Protein AF-A0A316ZGJ8-F1 (afdb_monomer)

Structure (mmCIF, N/CA/C/O backbone):
data_AF-A0A316ZGJ8-F1
#
_entry.id   AF-A0A316ZGJ8-F1
#
loop_
_atom_site.group_PDB
_atom_site.id
_atom_site.type_symbol
_atom_site.label_atom_id
_atom_site.label_alt_id
_atom_site.label_comp_id
_atom_site.label_asym_id
_atom_site.label_entity_id
_atom_site.label_seq_id
_atom_site.pdbx_PDB_ins_code
_atom_site.Cartn_x
_atom_site.Cartn_y
_atom_site.Cartn_z
_atom_site.occupancy
_atom_site.B_iso_or_equiv
_atom_site.auth_seq_id
_atom_site.auth_comp_id
_atom_site.auth_asym_id
_atom_site.auth_atom_id
_atom_site.pdbx_PDB_model_num
ATOM 1 N N . MET A 1 1 ? -29.945 1.762 44.913 1.00 47.22 1 MET A N 1
ATOM 2 C CA . MET A 1 1 ? -30.043 2.364 43.568 1.00 47.22 1 MET A CA 1
ATOM 3 C C . MET A 1 1 ? -29.057 1.614 42.695 1.00 47.22 1 MET A C 1
ATOM 5 O O . MET A 1 1 ? -27.879 1.939 42.707 1.00 47.22 1 MET A O 1
ATOM 9 N N . ASP A 1 2 ? -29.525 0.554 42.039 1.00 50.91 2 ASP A N 1
ATOM 10 C CA . ASP A 1 2 ? -28.690 -0.293 41.189 1.00 50.91 2 ASP A CA 1
ATOM 11 C C . ASP A 1 2 ? -28.525 0.378 39.828 1.00 50.91 2 ASP A C 1
ATOM 13 O O . ASP A 1 2 ? -29.380 0.279 38.951 1.00 50.91 2 ASP A O 1
ATOM 17 N N . SER A 1 3 ? -27.422 1.097 39.643 1.00 63.81 3 SER A N 1
ATOM 18 C CA . SER A 1 3 ? -26.972 1.510 38.316 1.00 63.81 3 SER A CA 1
ATOM 19 C C . SER A 1 3 ? -26.315 0.310 37.642 1.00 63.81 3 SER A C 1
ATOM 21 O O . SER A 1 3 ? -25.092 0.247 37.526 1.00 63.81 3 SER A O 1
ATOM 23 N N . THR A 1 4 ? -27.118 -0.685 37.261 1.00 66.94 4 THR A N 1
ATOM 24 C CA . THR A 1 4 ? -26.653 -1.783 36.415 1.00 66.94 4 THR A CA 1
ATOM 25 C C . THR A 1 4 ? -26.204 -1.159 35.091 1.00 66.94 4 THR A C 1
ATOM 27 O O . THR A 1 4 ? -27.041 -0.587 34.385 1.00 66.94 4 THR A O 1
ATOM 30 N N . PRO A 1 5 ? -24.901 -1.182 34.755 1.00 60.12 5 PRO A N 1
ATOM 31 C CA . PRO A 1 5 ? -24.425 -0.560 33.530 1.00 60.12 5 PRO A CA 1
ATOM 32 C C . PRO A 1 5 ? -25.116 -1.237 32.346 1.00 60.12 5 PRO A C 1
ATOM 34 O O . PRO A 1 5 ? -25.108 -2.462 32.215 1.00 60.12 5 PRO A O 1
ATOM 37 N N . THR A 1 6 ? -25.766 -0.439 31.499 1.00 75.00 6 THR A N 1
ATOM 38 C CA . THR A 1 6 ? -26.504 -0.932 30.331 1.00 75.00 6 THR A CA 1
ATOM 39 C C . THR A 1 6 ? -25.549 -1.739 29.442 1.00 75.00 6 THR A C 1
ATOM 41 O O . THR A 1 6 ? -24.382 -1.373 29.313 1.00 75.00 6 THR A O 1
ATOM 44 N N . ALA A 1 7 ? -26.007 -2.805 28.774 1.00 62.44 7 ALA A N 1
ATOM 45 C CA . ALA A 1 7 ? -25.157 -3.638 27.902 1.00 62.44 7 ALA A CA 1
ATOM 46 C C . ALA A 1 7 ? -24.350 -2.821 26.861 1.00 62.44 7 ALA A C 1
ATOM 48 O O . ALA A 1 7 ? -23.228 -3.179 26.502 1.00 62.44 7 ALA A O 1
ATOM 49 N N . ALA A 1 8 ? -24.883 -1.666 26.445 1.00 58.91 8 ALA A N 1
ATOM 50 C CA . ALA A 1 8 ? -24.187 -0.683 25.620 1.00 58.91 8 ALA A CA 1
ATOM 51 C C . ALA A 1 8 ? -22.941 -0.079 26.308 1.00 58.91 8 ALA A C 1
ATOM 53 O O . ALA A 1 8 ? -21.888 0.003 25.678 1.00 58.91 8 ALA A O 1
ATOM 54 N N . GLN A 1 9 ? -23.017 0.270 27.596 1.00 56.88 9 GLN A N 1
ATOM 55 C CA . GLN A 1 9 ? -21.892 0.785 28.388 1.00 56.88 9 GLN A CA 1
ATOM 56 C C . GLN A 1 9 ? -20.819 -0.284 28.633 1.00 56.88 9 GLN A C 1
ATOM 58 O O . GLN A 1 9 ? -19.636 0.022 28.531 1.00 56.88 9 GLN A O 1
ATOM 63 N N . LEU A 1 10 ? -21.205 -1.549 28.842 1.00 57.84 10 LEU A N 1
ATOM 64 C CA . LEU A 1 10 ? -20.266 -2.682 28.911 1.00 57.84 10 LEU A CA 1
ATOM 65 C C . LEU A 1 10 ? -19.558 -2.938 27.568 1.00 57.84 10 LEU A C 1
ATOM 67 O O . LEU A 1 10 ? -18.362 -3.220 27.540 1.00 57.84 10 LEU A O 1
ATOM 71 N N . SER A 1 11 ? -20.264 -2.780 26.443 1.00 56.41 11 SER A N 1
ATOM 72 C CA . SER A 1 11 ? -19.678 -2.932 25.103 1.00 56.41 11 SER A CA 1
ATOM 73 C C . SER A 1 11 ? -18.758 -1.770 24.694 1.00 56.41 11 SER A C 1
ATOM 75 O O . SER A 1 11 ? -17.793 -1.986 23.955 1.00 56.41 11 SER A O 1
ATOM 77 N N . ALA A 1 12 ? -19.034 -0.559 25.195 1.00 54.97 12 ALA A N 1
ATOM 78 C CA . ALA A 1 12 ? -18.218 0.638 25.005 1.00 54.97 12 ALA A CA 1
ATOM 79 C C . ALA A 1 12 ? -16.993 0.662 25.938 1.00 54.97 12 ALA A C 1
ATOM 81 O O . ALA A 1 12 ? -15.931 1.121 25.531 1.00 54.97 12 ALA A O 1
ATOM 82 N N . ALA A 1 13 ? -17.104 0.095 27.145 1.00 52.06 13 ALA A N 1
ATOM 83 C CA . ALA A 1 13 ? -16.008 -0.021 28.107 1.00 52.06 13 ALA A CA 1
ATOM 84 C C . ALA A 1 13 ? -14.919 -1.042 27.707 1.00 52.06 13 ALA A C 1
ATOM 86 O O . ALA A 1 13 ? -13.833 -1.025 28.279 1.00 52.06 13 ALA A O 1
ATOM 87 N N . GLN A 1 14 ? -15.168 -1.921 26.727 1.00 57.16 14 GLN A N 1
ATOM 88 C CA . GLN A 1 14 ? -14.235 -2.997 26.345 1.00 57.16 14 GLN A CA 1
ATOM 89 C C . GLN A 1 14 ? -13.311 -2.700 25.150 1.00 57.16 14 GLN A C 1
ATOM 91 O O . GLN A 1 14 ? -12.424 -3.503 24.859 1.00 57.16 14 GLN A O 1
ATOM 96 N N . LEU A 1 15 ? -13.466 -1.577 24.441 1.00 64.56 15 LEU A N 1
ATOM 97 C CA . LEU A 1 15 ? -12.507 -1.177 23.402 1.00 64.56 15 LEU A CA 1
ATOM 98 C C . LEU A 1 15 ? -11.390 -0.359 24.046 1.00 64.56 15 LEU A C 1
ATOM 100 O O . LEU A 1 15 ? -11.465 0.866 24.109 1.00 64.56 15 LEU A O 1
ATOM 104 N N . SER A 1 16 ? -10.356 -1.035 24.553 1.00 76.94 16 SER A N 1
ATOM 105 C CA . SER A 1 16 ? -9.215 -0.313 25.112 1.00 76.94 16 SER A CA 1
ATOM 106 C C . SER A 1 16 ? -8.498 0.462 23.991 1.00 76.94 16 SER A C 1
ATOM 108 O O . SER A 1 16 ? -8.186 -0.112 22.939 1.00 76.94 16 SER A O 1
ATOM 110 N N . PRO A 1 17 ? -8.218 1.766 24.179 1.00 78.00 17 PRO A N 1
ATOM 111 C CA . PRO A 1 17 ? -7.526 2.566 23.168 1.00 78.00 17 PRO A CA 1
ATOM 112 C C . PRO A 1 17 ? -6.123 2.013 22.879 1.00 78.00 17 PRO A C 1
ATOM 114 O O . PRO A 1 17 ? -5.657 2.063 21.743 1.00 78.00 17 PRO A O 1
ATOM 117 N N . ALA A 1 18 ? -5.489 1.398 23.882 1.00 81.12 18 ALA A N 1
ATOM 118 C CA . ALA A 1 18 ? -4.210 0.712 23.736 1.00 81.12 18 ALA A CA 1
ATOM 119 C C . ALA A 1 18 ? -4.290 -0.500 22.788 1.00 81.12 18 ALA A C 1
ATOM 121 O O . ALA A 1 18 ? -3.413 -0.670 21.943 1.00 81.12 18 ALA A O 1
ATOM 122 N N . ALA A 1 19 ? -5.346 -1.319 22.875 1.00 79.56 19 ALA A N 1
ATOM 123 C CA . ALA A 1 19 ? -5.525 -2.468 21.985 1.00 79.56 19 ALA A CA 1
ATOM 124 C C . ALA A 1 19 ? -5.808 -2.033 20.541 1.00 79.56 19 ALA A C 1
ATOM 126 O O . ALA A 1 19 ? -5.284 -2.631 19.603 1.00 79.56 19 ALA A O 1
ATOM 127 N N . LEU A 1 20 ? -6.588 -0.964 20.350 1.00 79.19 20 LEU A N 1
ATOM 128 C CA . LEU A 1 20 ? -6.825 -0.389 19.024 1.00 79.19 20 LEU A CA 1
ATOM 129 C C . LEU A 1 20 ? -5.534 0.155 18.401 1.00 79.19 20 LEU A C 1
ATOM 131 O O . LEU A 1 20 ? -5.235 -0.162 17.251 1.00 79.19 20 LEU A O 1
ATOM 135 N N . ALA A 1 21 ? -4.741 0.911 19.165 1.00 83.44 21 ALA A N 1
ATOM 136 C CA . ALA A 1 21 ? -3.453 1.424 18.703 1.00 83.44 21 ALA A CA 1
ATOM 137 C C . ALA A 1 21 ? -2.482 0.289 18.337 1.00 83.44 21 ALA A C 1
ATOM 139 O O . ALA A 1 21 ? -1.840 0.336 17.287 1.00 83.44 21 ALA A O 1
ATOM 140 N N . HIS A 1 22 ? -2.418 -0.762 19.160 1.00 84.00 22 HIS A N 1
ATOM 141 C CA . HIS A 1 22 ? -1.593 -1.935 18.883 1.00 84.00 22 HIS A CA 1
ATOM 142 C C . HIS A 1 22 ? -2.019 -2.646 17.591 1.00 84.00 22 HIS A C 1
ATOM 144 O O . HIS A 1 22 ? -1.183 -2.888 16.720 1.00 84.00 22 HIS A O 1
ATOM 150 N N . ASN A 1 23 ? -3.316 -2.917 17.425 1.00 83.06 23 ASN A N 1
ATOM 151 C CA . ASN A 1 23 ? -3.849 -3.583 16.235 1.00 83.06 23 ASN A CA 1
ATOM 152 C C . ASN A 1 23 ? -3.607 -2.763 14.965 1.00 83.06 23 ASN A C 1
ATOM 154 O O . ASN A 1 23 ? -3.171 -3.318 13.958 1.00 83.06 23 ASN A O 1
ATOM 158 N N . ASN A 1 24 ? -3.813 -1.446 15.020 1.00 83.06 24 ASN A N 1
ATOM 159 C CA . ASN A 1 24 ? -3.495 -0.555 13.906 1.00 83.06 24 ASN A CA 1
ATOM 160 C C . ASN A 1 24 ? -2.007 -0.621 13.549 1.00 83.06 24 ASN A C 1
ATOM 162 O O . ASN A 1 24 ? -1.667 -0.727 12.374 1.00 83.06 24 ASN A O 1
ATOM 166 N N . GLY A 1 25 ? -1.125 -0.660 14.551 1.00 87.94 25 GLY A N 1
ATOM 167 C CA . GLY A 1 25 ? 0.310 -0.843 14.340 1.00 87.94 25 GLY A CA 1
ATOM 168 C C . GLY A 1 25 ? 0.668 -2.181 13.683 1.00 87.94 25 GLY A C 1
ATOM 169 O O . GLY A 1 25 ? 1.565 -2.229 12.841 1.00 87.94 25 GLY A O 1
ATOM 170 N N . VAL A 1 26 ? -0.024 -3.269 14.027 1.00 89.06 26 VAL A N 1
ATOM 171 C CA . VAL A 1 26 ? 0.180 -4.586 13.398 1.00 89.06 26 VAL A CA 1
ATOM 172 C C . VAL A 1 26 ? -0.311 -4.582 11.948 1.00 89.06 26 VAL A C 1
ATOM 174 O O . VAL A 1 26 ? 0.432 -4.985 11.053 1.00 89.06 26 VAL A O 1
ATOM 177 N N . LEU A 1 27 ? -1.521 -4.075 11.693 1.00 86.56 27 LEU A N 1
ATOM 178 C CA . LEU A 1 27 ? -2.089 -3.969 10.344 1.00 86.56 27 LEU A CA 1
ATOM 179 C C . LEU A 1 27 ? -1.216 -3.101 9.432 1.00 86.56 27 LEU A C 1
ATOM 181 O O . LEU A 1 27 ? -0.975 -3.464 8.279 1.00 86.56 27 LEU A O 1
ATOM 185 N N . PHE A 1 28 ? -0.694 -1.998 9.970 1.00 89.19 28 PHE A N 1
ATOM 186 C CA . PHE A 1 28 ? 0.242 -1.119 9.285 1.00 89.19 28 PHE A CA 1
ATOM 187 C C . PHE A 1 28 ? 1.499 -1.870 8.825 1.00 89.19 28 PHE A C 1
ATOM 189 O O . PHE A 1 28 ? 1.852 -1.825 7.647 1.00 89.19 28 PHE A O 1
ATOM 196 N N . ARG A 1 29 ? 2.143 -2.632 9.721 1.00 92.75 29 ARG A N 1
ATOM 197 C CA . ARG A 1 29 ? 3.353 -3.410 9.393 1.00 92.75 29 ARG A CA 1
ATOM 198 C C . ARG A 1 29 ? 3.084 -4.494 8.356 1.00 92.75 29 ARG A C 1
ATOM 200 O O . ARG A 1 29 ? 3.877 -4.654 7.434 1.00 92.75 29 ARG A O 1
ATOM 207 N N . ILE A 1 30 ? 1.971 -5.220 8.481 1.00 91.50 30 ILE A N 1
ATOM 208 C CA . ILE A 1 30 ? 1.593 -6.262 7.515 1.00 91.50 30 ILE A CA 1
ATOM 209 C C . ILE A 1 30 ? 1.405 -5.644 6.129 1.00 91.50 30 ILE A C 1
ATOM 211 O O . ILE A 1 30 ? 1.962 -6.143 5.152 1.00 91.50 30 ILE A O 1
ATOM 215 N N . ARG A 1 31 ? 0.672 -4.527 6.043 1.00 91.75 31 ARG A N 1
ATOM 216 C CA . ARG A 1 31 ? 0.478 -3.803 4.784 1.00 91.75 31 ARG A CA 1
ATOM 217 C C . ARG A 1 31 ? 1.807 -3.339 4.192 1.00 91.75 31 ARG A C 1
ATOM 219 O O . ARG A 1 31 ? 2.038 -3.569 3.008 1.00 91.75 31 ARG A O 1
ATOM 226 N N . ALA A 1 32 ? 2.679 -2.746 5.008 1.00 93.88 32 ALA A N 1
ATOM 227 C CA . ALA A 1 32 ? 3.997 -2.287 4.582 1.00 93.88 32 ALA A CA 1
ATOM 228 C C . ALA A 1 32 ? 4.824 -3.425 3.969 1.00 93.88 32 ALA A C 1
ATOM 230 O O . ALA A 1 32 ? 5.339 -3.282 2.865 1.00 93.88 32 ALA A O 1
ATOM 231 N N . ILE A 1 33 ? 4.904 -4.572 4.651 1.00 95.50 33 ILE A N 1
ATOM 232 C CA . ILE A 1 33 ? 5.686 -5.731 4.198 1.00 95.50 33 ILE A CA 1
ATOM 233 C C . ILE A 1 33 ? 5.116 -6.297 2.894 1.00 95.50 33 ILE A C 1
ATOM 235 O O . ILE A 1 33 ? 5.869 -6.535 1.953 1.00 95.50 33 ILE A O 1
ATOM 239 N N . LEU A 1 34 ? 3.796 -6.483 2.805 1.00 95.75 34 LEU A N 1
ATOM 240 C CA . LEU A 1 34 ? 3.162 -7.029 1.601 1.00 95.75 34 LEU A CA 1
ATOM 241 C C . LEU A 1 34 ? 3.330 -6.105 0.390 1.00 95.75 34 LEU A C 1
ATOM 243 O O . LEU A 1 34 ? 3.595 -6.581 -0.714 1.00 95.75 34 LEU A O 1
ATOM 247 N N . LEU A 1 35 ? 3.216 -4.789 0.584 1.00 95.88 35 LEU A N 1
ATOM 248 C CA . LEU A 1 35 ? 3.439 -3.821 -0.488 1.00 95.88 35 LEU A CA 1
ATOM 249 C C . LEU A 1 35 ? 4.912 -3.722 -0.876 1.00 95.88 35 LEU A C 1
ATOM 251 O O . LEU A 1 35 ? 5.207 -3.614 -2.060 1.00 95.88 35 LEU A O 1
ATOM 255 N N . LEU A 1 36 ? 5.835 -3.827 0.079 1.00 96.75 36 LEU A N 1
ATOM 256 C CA . LEU A 1 36 ? 7.265 -3.877 -0.211 1.00 96.75 36 LEU A CA 1
ATOM 257 C C . LEU A 1 36 ? 7.619 -5.121 -1.044 1.00 96.75 36 LEU A C 1
ATOM 259 O O . LEU A 1 36 ? 8.326 -5.013 -2.043 1.00 96.75 36 LEU A O 1
ATOM 263 N N . LEU A 1 37 ? 7.071 -6.287 -0.684 1.00 96.88 37 LEU A N 1
ATOM 264 C CA . LEU A 1 37 ? 7.224 -7.527 -1.453 1.00 96.88 37 LEU A CA 1
ATOM 265 C C . LEU A 1 37 ? 6.633 -7.398 -2.859 1.00 96.88 37 LEU A C 1
ATOM 267 O O . LEU A 1 37 ? 7.279 -7.781 -3.833 1.00 96.88 37 LEU A O 1
ATOM 271 N N . SER A 1 38 ? 5.436 -6.823 -2.975 1.00 96.75 38 SER A N 1
ATOM 272 C CA . SER A 1 38 ? 4.820 -6.544 -4.272 1.00 96.75 38 SER A CA 1
ATOM 273 C C . SER A 1 38 ? 5.674 -5.589 -5.120 1.00 96.75 38 SER A C 1
ATOM 275 O O . SER A 1 38 ? 5.900 -5.854 -6.300 1.00 96.75 38 SER A O 1
ATOM 277 N N . GLY A 1 39 ? 6.237 -4.533 -4.523 1.00 96.06 39 GLY A N 1
ATOM 278 C CA . GLY A 1 39 ? 7.160 -3.615 -5.195 1.00 96.06 39 GLY A CA 1
ATOM 279 C C . GLY A 1 39 ? 8.387 -4.337 -5.740 1.00 96.06 39 GLY A C 1
ATOM 280 O O . GLY A 1 39 ? 8.715 -4.198 -6.919 1.00 96.06 39 GLY A O 1
ATOM 281 N N . SER A 1 40 ? 9.008 -5.197 -4.933 1.00 96.94 40 SER A N 1
ATOM 282 C CA . SER A 1 40 ? 10.122 -6.040 -5.376 1.00 96.94 40 SER A CA 1
ATOM 283 C C . SER A 1 40 ? 9.731 -6.947 -6.549 1.00 96.94 40 SER A C 1
ATOM 285 O O . SER A 1 40 ? 10.459 -7.007 -7.538 1.00 96.94 40 SER A O 1
ATOM 287 N N . LEU A 1 41 ? 8.561 -7.596 -6.496 1.00 96.19 41 LEU A N 1
ATOM 288 C CA . LEU A 1 41 ? 8.045 -8.419 -7.600 1.00 96.19 41 LEU A CA 1
ATOM 289 C C . LEU A 1 41 ? 7.822 -7.596 -8.874 1.00 96.19 41 LEU A C 1
ATOM 291 O O . LEU A 1 41 ? 8.199 -8.034 -9.958 1.00 96.19 41 LEU A O 1
ATOM 295 N N . CYS A 1 42 ? 7.283 -6.382 -8.754 1.00 96.06 42 CYS A N 1
ATOM 296 C CA . CYS A 1 42 ? 7.125 -5.453 -9.872 1.00 96.06 42 CYS A CA 1
ATOM 297 C C . CYS A 1 42 ? 8.474 -5.113 -10.533 1.00 96.06 42 CYS A C 1
ATOM 299 O O . CYS A 1 42 ? 8.568 -5.043 -11.761 1.00 96.06 42 CYS A O 1
ATOM 301 N N . GLY A 1 43 ? 9.532 -4.945 -9.731 1.00 94.00 43 GLY A N 1
ATOM 302 C CA . GLY A 1 43 ? 10.900 -4.733 -10.215 1.00 94.00 43 GLY A CA 1
ATOM 303 C C . GLY A 1 43 ? 11.500 -5.951 -10.904 1.00 94.00 43 GLY A C 1
ATOM 304 O O . GLY A 1 43 ? 12.093 -5.805 -11.973 1.00 94.00 43 GLY A O 1
ATOM 305 N N . ILE A 1 44 ? 11.285 -7.146 -10.351 1.00 95.00 44 ILE A N 1
ATOM 306 C CA . ILE A 1 44 ? 11.729 -8.416 -10.946 1.00 95.00 44 ILE A CA 1
ATOM 307 C C . ILE A 1 44 ? 11.033 -8.661 -12.290 1.00 95.00 44 ILE A C 1
ATOM 309 O O . ILE A 1 44 ? 11.687 -9.039 -13.255 1.00 95.00 44 ILE A O 1
ATOM 313 N N . LEU A 1 45 ? 9.730 -8.382 -12.382 1.00 94.00 45 LEU A N 1
ATOM 314 C CA . LEU A 1 45 ? 8.961 -8.479 -13.628 1.00 94.00 45 LEU A CA 1
ATOM 315 C C . LEU A 1 45 ? 9.340 -7.400 -14.656 1.00 94.00 45 LEU A C 1
ATOM 317 O O . LEU A 1 45 ? 8.925 -7.479 -15.811 1.00 94.00 45 LEU A O 1
ATOM 321 N N . GLY A 1 46 ? 10.095 -6.374 -14.253 1.00 91.81 46 GLY A N 1
ATOM 322 C CA . GLY A 1 46 ? 10.555 -5.315 -15.147 1.00 91.81 46 GLY A CA 1
ATOM 323 C C . GLY A 1 46 ? 9.441 -4.395 -15.652 1.00 91.81 46 GLY A C 1
ATOM 324 O O . GLY A 1 46 ? 9.620 -3.731 -16.677 1.00 91.81 46 GLY A O 1
ATOM 325 N N . LEU A 1 47 ? 8.298 -4.325 -14.955 1.00 92.94 47 LEU A N 1
ATOM 326 C CA . LEU A 1 47 ? 7.212 -3.407 -15.305 1.00 92.94 47 LEU A CA 1
ATOM 327 C C . LEU A 1 47 ? 7.719 -1.961 -15.191 1.00 92.94 47 LEU A C 1
ATOM 329 O O . LEU A 1 47 ? 8.430 -1.623 -14.245 1.00 92.94 47 LEU A O 1
ATOM 333 N N . ARG A 1 48 ? 7.382 -1.096 -16.157 1.00 90.19 48 ARG A N 1
ATOM 334 C CA . ARG A 1 48 ? 7.875 0.296 -16.234 1.00 90.19 48 ARG A CA 1
ATOM 335 C C . ARG A 1 48 ? 6.733 1.298 -16.228 1.00 90.19 48 ARG A C 1
ATOM 337 O O . ARG A 1 48 ? 5.756 1.083 -16.924 1.00 90.19 48 ARG A O 1
ATOM 344 N N . ALA A 1 49 ? 6.895 2.428 -15.541 1.00 88.50 49 ALA A N 1
ATOM 345 C CA . ALA A 1 49 ? 5.941 3.542 -15.559 1.00 88.50 49 ALA A CA 1
ATOM 346 C C . ALA A 1 49 ? 4.490 3.110 -15.241 1.00 88.50 49 ALA A C 1
ATOM 348 O O . ALA A 1 49 ? 4.209 2.684 -14.123 1.00 88.50 49 ALA A O 1
ATOM 349 N N . ILE A 1 50 ? 3.575 3.207 -16.213 1.00 92.88 50 ILE A N 1
ATOM 350 C CA . ILE A 1 50 ? 2.130 2.993 -16.030 1.00 92.88 50 ILE A CA 1
ATOM 351 C C . ILE A 1 50 ? 1.796 1.581 -15.517 1.00 92.88 50 ILE A C 1
ATOM 353 O O . ILE A 1 50 ? 1.155 1.492 -14.471 1.00 92.88 50 ILE A O 1
ATOM 357 N N . PRO A 1 51 ? 2.223 0.471 -16.158 1.00 93.81 51 PRO A N 1
ATOM 358 C CA . PRO A 1 51 ? 1.924 -0.872 -15.657 1.00 93.81 51 PRO A CA 1
ATOM 359 C C . PRO A 1 51 ? 2.450 -1.134 -14.240 1.00 93.81 51 PRO A C 1
ATOM 361 O O . PRO A 1 51 ? 1.786 -1.832 -13.481 1.00 93.81 51 PRO A O 1
ATOM 364 N N . GLY A 1 52 ? 3.583 -0.543 -13.842 1.00 91.69 52 GLY A N 1
ATOM 365 C CA . GLY A 1 52 ? 4.080 -0.668 -12.466 1.00 91.69 52 GLY A CA 1
ATOM 366 C C . GLY A 1 52 ? 3.221 0.089 -11.448 1.00 91.69 52 GLY A C 1
ATO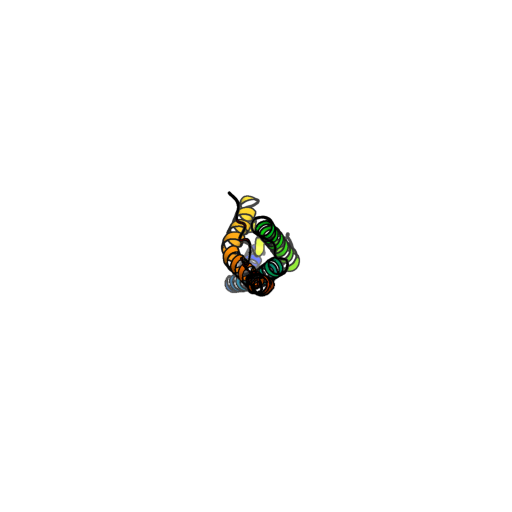M 367 O O . GLY A 1 52 ? 2.973 -0.411 -10.350 1.00 91.69 52 GLY A O 1
ATOM 368 N N . GLY A 1 53 ? 2.690 1.253 -11.836 1.00 92.25 53 GLY A N 1
ATOM 369 C CA . GLY A 1 53 ? 1.703 1.992 -11.045 1.00 92.25 53 GLY A CA 1
ATOM 370 C C . GLY A 1 53 ? 0.350 1.275 -10.944 1.00 92.25 53 GLY A C 1
ATOM 371 O O . GLY A 1 53 ? -0.255 1.243 -9.875 1.00 92.25 53 GLY A O 1
ATOM 372 N N . LEU A 1 54 ? -0.113 0.633 -12.020 1.00 95.06 54 LEU A N 1
ATOM 373 C CA . LEU A 1 54 ? -1.323 -0.198 -11.985 1.00 95.06 54 LEU A CA 1
ATOM 374 C C . LEU A 1 54 ? -1.133 -1.429 -11.091 1.00 95.06 54 LEU A C 1
ATOM 376 O O . LEU A 1 54 ? -2.037 -1.776 -10.332 1.00 95.06 54 LEU A O 1
ATOM 380 N N . PHE A 1 55 ? 0.049 -2.048 -11.127 1.00 95.25 55 PHE A N 1
ATOM 381 C CA . PHE A 1 55 ? 0.387 -3.168 -10.250 1.00 95.25 55 PHE A CA 1
ATOM 382 C C . PHE A 1 55 ? 0.402 -2.759 -8.771 1.00 95.25 55 PHE A C 1
ATOM 384 O O . PHE A 1 55 ? -0.105 -3.500 -7.926 1.00 95.25 55 PHE A O 1
ATOM 391 N N . PHE A 1 56 ? 0.885 -1.550 -8.463 1.00 94.94 56 PHE A N 1
ATOM 392 C CA . PHE A 1 56 ? 0.785 -0.966 -7.125 1.00 94.94 56 PHE A CA 1
ATOM 393 C C . PHE A 1 56 ? -0.669 -0.821 -6.676 1.00 94.94 56 PHE A C 1
ATOM 395 O O . PHE A 1 56 ? -1.028 -1.322 -5.613 1.00 94.94 56 PHE A O 1
ATOM 402 N N . LEU A 1 57 ? -1.520 -0.182 -7.487 1.00 94.50 57 LEU A N 1
ATOM 403 C CA . LEU A 1 57 ? -2.931 0.031 -7.150 1.00 94.50 57 LEU A CA 1
ATOM 404 C C . LEU A 1 57 ? -3.676 -1.294 -6.955 1.00 94.50 57 LEU A C 1
ATOM 406 O O . LEU A 1 57 ? -4.419 -1.443 -5.984 1.00 94.50 57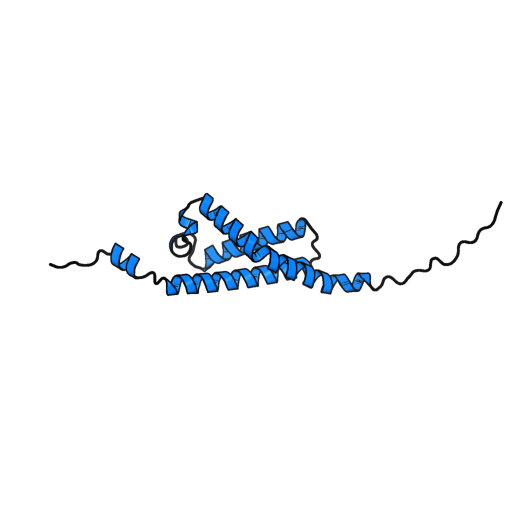 LEU A O 1
ATOM 410 N N . ALA A 1 58 ? -3.439 -2.272 -7.832 1.00 95.12 58 ALA A N 1
ATOM 411 C CA . ALA A 1 58 ? -4.013 -3.608 -7.711 1.00 95.12 58 ALA A CA 1
ATOM 412 C C . ALA A 1 58 ? -3.547 -4.312 -6.428 1.00 95.12 58 ALA A C 1
ATOM 414 O O . ALA A 1 58 ? -4.363 -4.879 -5.703 1.00 95.12 58 ALA A O 1
ATOM 415 N N . SER A 1 59 ? -2.255 -4.224 -6.103 1.00 94.62 59 SER A N 1
ATOM 416 C CA . SER A 1 59 ? -1.690 -4.805 -4.881 1.00 94.62 59 SER A CA 1
ATOM 417 C C . SER A 1 59 ? -2.218 -4.126 -3.623 1.00 94.62 59 SER A C 1
ATOM 419 O O . SER A 1 59 ? -2.547 -4.802 -2.655 1.00 94.62 59 SER A O 1
ATOM 421 N N . LEU A 1 60 ? -2.361 -2.802 -3.636 1.00 93.25 60 LEU A N 1
ATOM 422 C CA . LEU A 1 60 ? -2.931 -2.032 -2.534 1.00 93.25 60 LEU A CA 1
ATOM 423 C C . LEU A 1 60 ? -4.392 -2.413 -2.284 1.00 93.25 60 LEU A C 1
ATOM 425 O O . LEU A 1 60 ? -4.772 -2.666 -1.140 1.00 93.25 60 LEU A O 1
ATOM 429 N N . LEU A 1 61 ? -5.200 -2.512 -3.343 1.00 92.50 61 LEU A N 1
ATOM 430 C CA . LEU A 1 61 ? -6.580 -2.990 -3.253 1.00 92.50 61 LEU A CA 1
ATOM 431 C C . LEU A 1 61 ? -6.644 -4.423 -2.722 1.00 92.50 61 LEU A C 1
ATOM 433 O O . LEU A 1 61 ? -7.425 -4.696 -1.812 1.00 92.50 61 LEU A O 1
ATOM 437 N N . LEU A 1 62 ? -5.802 -5.318 -3.241 1.00 93.50 62 LEU A N 1
ATOM 438 C CA . LEU A 1 62 ? -5.752 -6.715 -2.824 1.00 93.50 62 LEU A CA 1
ATOM 439 C C . LEU A 1 62 ? -5.358 -6.852 -1.350 1.00 93.50 62 LEU A C 1
ATOM 441 O O . LEU A 1 62 ? -6.042 -7.538 -0.598 1.00 93.50 62 LEU A O 1
ATOM 445 N N . VAL A 1 63 ? -4.298 -6.173 -0.911 1.00 92.44 63 VAL A N 1
ATOM 446 C CA . VAL A 1 63 ? -3.852 -6.187 0.489 1.00 92.44 63 VAL A CA 1
ATOM 447 C C . VAL A 1 63 ? -4.939 -5.626 1.400 1.00 92.44 63 VAL A C 1
ATOM 449 O O . VAL A 1 63 ? -5.232 -6.217 2.435 1.00 92.44 63 VAL A O 1
ATOM 452 N N . ASN A 1 64 ? -5.600 -4.536 1.008 1.00 88.38 64 ASN A N 1
ATOM 453 C CA . ASN A 1 64 ? -6.718 -3.987 1.774 1.00 88.38 64 ASN A CA 1
ATOM 454 C C . ASN A 1 64 ? -7.897 -4.960 1.858 1.00 88.38 64 ASN A C 1
ATOM 456 O O . ASN A 1 64 ? -8.466 -5.126 2.936 1.00 88.38 64 ASN A O 1
ATOM 460 N N . ALA A 1 65 ? -8.233 -5.637 0.761 1.00 87.75 65 ALA A N 1
ATOM 461 C CA . ALA A 1 65 ? -9.271 -6.660 0.743 1.00 87.75 65 ALA A CA 1
ATOM 462 C C . ALA A 1 65 ? -8.912 -7.852 1.644 1.00 87.75 65 ALA A C 1
ATOM 464 O O . ALA A 1 65 ? -9.750 -8.292 2.427 1.00 87.75 65 ALA A O 1
ATOM 465 N N . LEU A 1 66 ? -7.663 -8.328 1.598 1.00 89.06 66 LEU A N 1
ATOM 466 C CA . LEU A 1 66 ? -7.167 -9.405 2.459 1.00 89.06 66 LEU A CA 1
ATOM 467 C C . LEU A 1 66 ? -7.223 -9.003 3.935 1.00 89.06 66 LEU A C 1
ATOM 469 O O . LEU A 1 66 ? -7.727 -9.763 4.757 1.00 89.06 66 LEU A O 1
ATOM 473 N N . LEU A 1 67 ? -6.778 -7.794 4.282 1.00 85.75 67 LEU A N 1
ATOM 474 C CA . LEU A 1 67 ? -6.850 -7.301 5.657 1.00 85.75 67 LEU A CA 1
ATOM 475 C C . LEU A 1 67 ? -8.299 -7.211 6.146 1.00 85.75 67 LEU A C 1
ATOM 477 O O . LEU A 1 67 ? -8.588 -7.639 7.258 1.00 85.75 67 LEU A O 1
ATOM 481 N N . LEU A 1 68 ? -9.228 -6.727 5.320 1.00 82.38 68 LEU A N 1
ATOM 482 C CA . LEU A 1 68 ? -10.650 -6.690 5.673 1.00 82.38 68 LEU A CA 1
ATOM 483 C C . LEU A 1 68 ? -11.246 -8.092 5.839 1.00 82.38 68 LEU A C 1
ATOM 485 O O . LEU A 1 68 ? -12.054 -8.311 6.743 1.00 82.38 68 LEU A O 1
ATOM 489 N N . LEU A 1 69 ? -10.845 -9.037 4.988 1.00 83.81 69 LEU A N 1
ATOM 490 C CA . LEU A 1 69 ? -11.323 -10.413 5.035 1.00 83.81 69 LEU A CA 1
ATOM 491 C C . LEU A 1 69 ? -10.822 -11.137 6.293 1.00 83.81 69 LEU A C 1
ATOM 493 O O . LEU A 1 69 ? -11.617 -11.762 6.991 1.00 83.81 69 LEU A O 1
ATOM 497 N N . PHE A 1 70 ? -9.532 -11.010 6.614 1.00 81.75 70 PHE A N 1
ATOM 498 C CA . PHE A 1 70 ? -8.884 -11.785 7.675 1.00 81.75 70 PHE A CA 1
ATOM 499 C C . PHE A 1 70 ? -8.883 -11.112 9.055 1.00 81.75 70 PHE A C 1
ATOM 501 O O . PHE A 1 70 ? -8.934 -11.816 10.059 1.00 81.75 70 PHE A O 1
ATOM 508 N N . ALA A 1 71 ? -8.871 -9.778 9.154 1.00 71.50 71 ALA A N 1
ATOM 509 C CA . ALA A 1 71 ? -8.785 -9.086 10.448 1.00 71.50 71 ALA A CA 1
ATOM 510 C C . ALA A 1 71 ? -10.127 -8.988 11.204 1.00 71.50 71 ALA A C 1
ATOM 512 O O . ALA A 1 71 ? -10.160 -8.538 12.348 1.00 71.50 71 ALA A O 1
ATOM 513 N N . GLY A 1 72 ? -11.247 -9.407 10.604 1.00 62.91 72 GLY A N 1
ATOM 514 C CA . GLY A 1 72 ? -12.546 -9.399 11.291 1.00 62.91 72 GLY A CA 1
ATOM 515 C C . GLY A 1 72 ? -13.783 -9.446 10.396 1.00 62.91 72 GLY A C 1
ATOM 516 O O . GLY A 1 72 ? -14.899 -9.508 10.918 1.00 62.91 72 GLY A O 1
ATOM 517 N N . GLY A 1 73 ? -13.612 -9.431 9.073 1.00 63.09 73 GLY A N 1
ATOM 518 C CA . GLY A 1 73 ? -14.704 -9.409 8.108 1.00 63.09 73 GLY A CA 1
ATOM 519 C C . GLY A 1 73 ? -15.348 -8.021 7.953 1.00 63.09 73 GLY A C 1
ATOM 520 O O . GLY A 1 73 ? -15.224 -7.153 8.826 1.00 63.09 73 GLY A O 1
ATOM 521 N N . PRO A 1 74 ? -16.107 -7.797 6.864 1.00 60.72 74 PRO A N 1
ATOM 522 C CA . PRO A 1 74 ? -16.695 -6.492 6.540 1.00 60.72 74 PRO A CA 1
ATOM 523 C C . PRO A 1 74 ? -17.689 -5.992 7.601 1.00 60.72 74 PRO A C 1
ATOM 525 O O . PRO A 1 74 ? -17.878 -4.788 7.752 1.00 60.72 74 PRO A O 1
ATOM 528 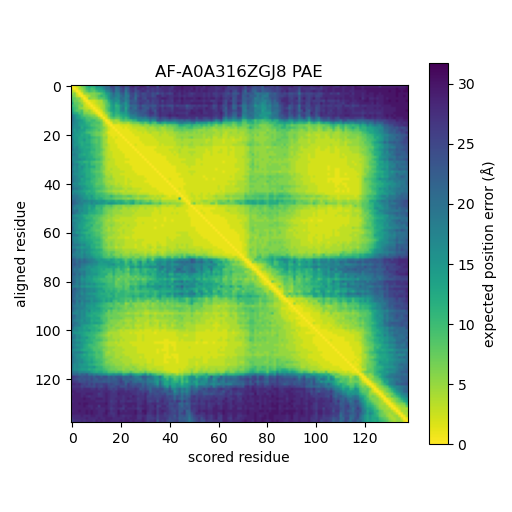N N . LEU A 1 75 ? -18.287 -6.909 8.369 1.00 58.00 75 LEU A N 1
ATOM 529 C CA . LEU A 1 75 ? -19.270 -6.606 9.413 1.00 58.00 75 LEU A CA 1
ATOM 530 C C . LEU A 1 75 ? -18.638 -6.099 10.720 1.00 58.00 75 LEU A C 1
ATOM 532 O O . LEU A 1 75 ? -19.299 -5.391 11.476 1.00 58.00 75 LEU A O 1
ATOM 536 N N . LYS A 1 76 ? -17.365 -6.422 10.996 1.00 66.31 76 LYS A N 1
ATOM 537 C CA . LYS A 1 76 ? -16.643 -5.937 12.190 1.00 66.31 76 LYS A CA 1
ATOM 538 C C . LYS A 1 76 ? -15.654 -4.813 11.871 1.00 66.31 76 LYS A C 1
ATOM 540 O O . LYS A 1 76 ? -15.168 -4.167 12.797 1.00 66.31 76 LYS A O 1
ATOM 545 N N . ALA A 1 77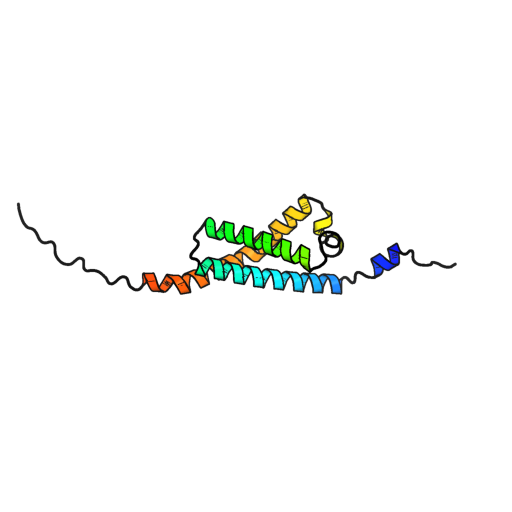 ? -15.418 -4.518 10.590 1.00 62.22 77 ALA A N 1
ATOM 546 C CA . ALA A 1 77 ? -14.582 -3.407 10.127 1.00 62.22 77 ALA A CA 1
ATOM 547 C C . ALA A 1 77 ? -14.894 -2.045 10.795 1.00 62.22 77 ALA A C 1
ATOM 549 O O . ALA A 1 77 ? -13.944 -1.389 11.221 1.00 62.22 77 ALA A O 1
ATOM 550 N N . PRO A 1 78 ? -16.166 -1.643 11.029 1.00 64.69 78 PRO A N 1
AT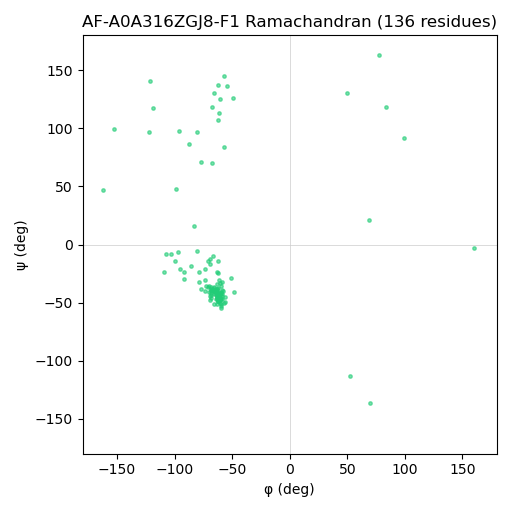OM 551 C CA . PRO A 1 78 ? -16.480 -0.363 11.680 1.00 64.69 78 PRO A CA 1
ATOM 552 C C . PRO A 1 78 ? -16.050 -0.271 13.153 1.00 64.69 78 PRO A C 1
ATOM 554 O O . PRO A 1 78 ? -16.170 0.794 13.760 1.00 64.69 78 PRO A O 1
ATOM 557 N N . ARG A 1 79 ? -15.639 -1.395 13.759 1.00 65.50 79 ARG A N 1
ATOM 558 C CA . ARG A 1 79 ? -15.174 -1.480 15.149 1.00 65.50 79 ARG A CA 1
ATOM 559 C C . ARG A 1 79 ? -13.657 -1.310 15.270 1.00 65.50 79 ARG A C 1
ATOM 561 O O . ARG A 1 79 ? -13.190 -0.916 16.331 1.00 65.50 79 ARG A O 1
ATOM 568 N N . TYR A 1 80 ? -12.918 -1.585 14.195 1.00 64.38 80 TYR A N 1
ATOM 569 C CA . TYR A 1 80 ? -11.454 -1.499 14.148 1.00 64.38 80 TYR A CA 1
ATOM 570 C C . TYR A 1 80 ? -10.955 -0.327 13.293 1.00 64.38 80 TYR A C 1
ATOM 572 O O . TYR A 1 80 ? -9.852 0.159 13.508 1.00 64.38 80 TYR A O 1
ATOM 580 N N . LEU A 1 81 ? -11.774 0.152 12.352 1.00 67.06 81 LEU A N 1
ATOM 581 C CA . LEU A 1 81 ? -11.447 1.234 11.429 1.00 67.06 81 LEU A CA 1
ATOM 582 C C . LEU A 1 81 ? -12.473 2.366 11.593 1.00 67.06 81 LEU A C 1
ATOM 584 O O . LEU A 1 81 ? -13.564 2.281 11.021 1.00 67.06 81 LEU A O 1
ATOM 588 N N . PRO A 1 82 ? -12.168 3.419 12.375 1.00 64.69 82 PRO A N 1
ATOM 589 C CA . PRO A 1 82 ? -13.102 4.521 12.596 1.00 64.69 82 PRO A CA 1
ATOM 590 C C . PRO A 1 82 ? -13.486 5.237 11.291 1.00 64.69 82 PRO A C 1
ATOM 592 O O . PRO A 1 82 ? -14.660 5.547 11.108 1.00 64.69 82 PRO A O 1
ATOM 595 N N . SER A 1 83 ? -12.556 5.373 10.338 1.00 65.62 83 SER A N 1
ATOM 596 C CA . SER A 1 83 ? -12.808 5.942 9.003 1.00 65.62 83 SER A CA 1
ATOM 597 C C . SER A 1 83 ? -13.799 5.127 8.165 1.00 65.62 83 SER A C 1
ATOM 599 O O . SER A 1 83 ? -14.496 5.674 7.319 1.00 65.62 83 SER A O 1
ATOM 601 N N . TRP A 1 84 ? -13.965 3.827 8.432 1.00 66.94 84 TRP A N 1
ATOM 602 C CA . TRP A 1 84 ? -14.931 2.989 7.710 1.00 66.94 84 TRP A CA 1
ATOM 603 C C . TRP A 1 84 ? -16.394 3.336 8.037 1.00 66.94 84 TRP A C 1
ATOM 605 O O . TRP A 1 84 ? -17.304 2.952 7.298 1.00 66.94 84 TRP A O 1
ATOM 615 N N . ARG A 1 85 ? -16.641 4.061 9.138 1.00 63.34 85 ARG A N 1
ATOM 616 C CA . ARG A 1 85 ? -17.983 4.515 9.540 1.00 63.34 85 ARG A CA 1
ATOM 617 C C . ARG A 1 85 ? -18.516 5.659 8.678 1.00 63.34 85 ARG A C 1
ATOM 619 O O . ARG A 1 85 ? -19.727 5.824 8.603 1.00 63.34 85 ARG A O 1
ATOM 626 N N . GLU A 1 86 ? -17.649 6.395 7.988 1.00 68.19 86 GLU A N 1
ATOM 627 C CA . GLU A 1 86 ? -18.007 7.579 7.187 1.00 68.19 86 GLU A CA 1
ATOM 628 C C . GLU A 1 86 ? -18.520 7.228 5.774 1.00 68.19 86 GLU A C 1
ATOM 630 O O . GLU A 1 86 ? -18.578 8.066 4.873 1.00 68.19 86 GLU A O 1
ATOM 635 N N . GLY A 1 87 ? -18.898 5.967 5.546 1.00 74.12 87 GLY A N 1
ATOM 636 C CA . GLY A 1 87 ? -19.472 5.521 4.282 1.00 74.12 87 GLY A CA 1
ATOM 637 C C . GLY A 1 87 ? -18.456 5.507 3.138 1.00 74.12 87 GLY A C 1
ATOM 638 O O . GLY A 1 87 ? -17.349 4.991 3.275 1.00 74.12 87 GLY A O 1
ATOM 639 N N . LEU A 1 88 ? -18.856 5.996 1.962 1.00 76.88 88 LEU A N 1
ATOM 640 C CA . LEU A 1 88 ? -18.044 5.912 0.742 1.00 76.88 88 LEU A CA 1
ATOM 641 C C . LEU A 1 88 ? -16.843 6.872 0.782 1.00 76.88 88 LEU A C 1
ATOM 643 O O . LEU A 1 88 ? -15.755 6.493 0.361 1.00 76.88 88 LEU A O 1
ATOM 647 N N . LEU A 1 89 ? -17.019 8.057 1.375 1.00 78.62 89 LEU A N 1
ATOM 648 C CA . LEU A 1 89 ? -15.948 9.034 1.603 1.00 78.62 89 LEU A CA 1
ATOM 649 C C . LEU A 1 89 ? -14.847 8.461 2.498 1.00 78.62 89 LEU A C 1
ATOM 651 O O . LEU A 1 89 ? -13.685 8.485 2.111 1.00 78.62 89 LEU A O 1
ATOM 655 N N . GLY A 1 90 ? -15.223 7.842 3.618 1.00 75.75 90 GLY A N 1
ATOM 656 C CA . GLY A 1 90 ? -14.286 7.200 4.542 1.00 75.75 90 GLY A CA 1
ATOM 657 C C . GLY A 1 90 ? -13.460 6.064 3.928 1.00 75.75 90 GLY A C 1
ATOM 658 O O . GLY A 1 90 ? -12.293 5.859 4.258 1.00 75.75 90 GLY A O 1
ATOM 659 N N . LYS A 1 91 ? -14.046 5.324 2.979 1.00 79.44 91 LYS A N 1
ATOM 660 C CA . LYS A 1 91 ? -13.328 4.284 2.223 1.00 79.44 91 LYS A CA 1
ATOM 661 C C . LYS A 1 91 ? -12.306 4.887 1.265 1.00 79.44 91 LYS A C 1
ATOM 663 O O . LYS A 1 91 ? -11.210 4.348 1.129 1.00 79.44 91 LYS A O 1
ATOM 668 N N . VAL A 1 92 ? -12.670 5.983 0.600 1.00 81.75 92 VAL A N 1
ATOM 669 C CA . VAL A 1 92 ? -11.782 6.686 -0.331 1.00 81.75 92 VAL A CA 1
ATOM 670 C C . VAL A 1 92 ? -10.637 7.348 0.423 1.00 81.75 92 VAL A C 1
ATOM 672 O O . VAL A 1 92 ? -9.495 7.204 -0.001 1.00 81.75 92 VAL A O 1
ATOM 675 N N . THR A 1 93 ? -10.903 8.005 1.553 1.00 81.81 93 THR A N 1
ATOM 676 C CA . THR A 1 93 ? -9.856 8.619 2.381 1.00 81.81 93 THR A CA 1
ATOM 677 C C . THR A 1 93 ? -8.906 7.568 2.935 1.00 81.81 93 THR A C 1
ATOM 679 O O . THR A 1 93 ? -7.703 7.715 2.766 1.00 81.81 93 THR A O 1
ATOM 682 N N . TYR A 1 94 ? -9.418 6.451 3.459 1.00 80.25 94 TYR A N 1
ATOM 683 C CA . TYR A 1 94 ? -8.587 5.333 3.912 1.00 80.25 94 TYR A CA 1
ATOM 684 C C . TYR A 1 94 ? -7.686 4.769 2.805 1.00 80.25 94 TYR A C 1
ATOM 686 O O . TYR A 1 94 ? -6.527 4.418 3.035 1.00 80.25 94 TYR A O 1
ATOM 694 N N . PHE A 1 95 ? -8.219 4.673 1.585 1.00 84.00 95 PHE A N 1
ATOM 695 C CA . PHE A 1 95 ? -7.448 4.226 0.434 1.00 84.00 95 PHE A CA 1
ATOM 696 C C . PHE A 1 95 ? -6.393 5.254 0.014 1.00 84.00 95 PHE A C 1
ATOM 698 O O . PHE A 1 95 ? -5.257 4.873 -0.251 1.00 84.00 95 PHE A O 1
ATOM 705 N N . ALA A 1 96 ? -6.753 6.537 -0.035 1.00 85.56 96 ALA A N 1
ATOM 706 C CA . ALA A 1 96 ? -5.858 7.623 -0.420 1.00 85.56 96 ALA A CA 1
ATOM 707 C C . ALA A 1 96 ? -4.717 7.809 0.589 1.00 85.56 96 ALA A C 1
ATOM 709 O O . ALA A 1 96 ? -3.561 7.938 0.190 1.00 85.56 96 ALA A O 1
ATOM 710 N N . GLU A 1 97 ? -5.033 7.746 1.881 1.00 85.19 97 GLU A N 1
ATOM 711 C CA . GLU A 1 97 ? -4.064 7.796 2.973 1.00 85.19 97 GLU A CA 1
ATOM 712 C C . GLU A 1 97 ? -3.076 6.633 2.844 1.00 85.19 97 GLU A C 1
ATOM 714 O O . GLU A 1 97 ? -1.875 6.862 2.705 1.00 85.19 97 GLU A O 1
ATOM 719 N N . GLY A 1 98 ? -3.582 5.401 2.701 1.00 85.00 98 GLY A N 1
ATOM 720 C CA . GLY A 1 98 ? -2.739 4.233 2.452 1.00 85.00 98 GLY A CA 1
ATOM 721 C C . GLY A 1 98 ? -1.901 4.356 1.172 1.00 85.00 98 GLY A C 1
ATOM 722 O O . GLY A 1 98 ? -0.716 4.034 1.172 1.00 85.00 98 GLY A O 1
ATOM 723 N N . ALA A 1 99 ? -2.464 4.857 0.074 1.00 89.75 99 ALA A N 1
ATOM 724 C CA . ALA A 1 99 ? -1.705 5.053 -1.158 1.00 89.75 99 ALA A CA 1
ATOM 725 C C . ALA A 1 99 ? -0.533 6.020 -0.945 1.00 89.75 99 ALA A C 1
ATOM 727 O O . ALA A 1 99 ? 0.588 5.706 -1.336 1.00 89.75 99 ALA A O 1
ATOM 728 N N . SER A 1 100 ? -0.775 7.158 -0.293 1.00 93.06 100 SER A N 1
ATOM 729 C CA . SER A 1 100 ? 0.254 8.171 -0.042 1.00 93.06 100 SER A CA 1
ATOM 730 C C . SER A 1 100 ? 1.355 7.684 0.903 1.00 93.06 100 SER A C 1
ATOM 732 O O . SER A 1 100 ? 2.529 7.978 0.686 1.00 93.06 100 SER A O 1
ATOM 734 N N . GLU A 1 101 ? 0.990 6.883 1.902 1.00 92.38 101 GLU A N 1
ATOM 735 C CA . GLU A 1 101 ? 1.901 6.413 2.939 1.00 92.38 101 GLU A CA 1
ATOM 736 C C . GLU A 1 101 ? 2.816 5.283 2.443 1.00 92.38 101 GLU A C 1
ATOM 738 O O . GLU A 1 101 ? 4.008 5.259 2.752 1.00 92.38 101 GLU A O 1
ATOM 743 N N . PHE A 1 102 ? 2.296 4.366 1.616 1.00 94.50 102 PHE A N 1
ATOM 744 C CA . PHE A 1 102 ? 3.055 3.199 1.147 1.00 94.50 102 PHE A CA 1
ATOM 745 C C . PHE A 1 102 ? 3.648 3.345 -0.258 1.00 94.50 102 PHE A C 1
ATOM 747 O O . PHE A 1 102 ? 4.532 2.562 -0.618 1.00 94.50 102 PHE A O 1
ATOM 754 N N . ALA A 1 103 ? 3.217 4.330 -1.055 1.00 94.25 103 ALA A N 1
ATOM 755 C CA . ALA A 1 103 ? 3.765 4.552 -2.394 1.00 94.25 103 ALA A CA 1
ATOM 756 C C . ALA A 1 103 ? 5.293 4.757 -2.403 1.00 94.25 103 ALA A C 1
ATOM 758 O O . ALA A 1 103 ? 5.950 4.110 -3.222 1.00 94.25 103 ALA A O 1
ATOM 759 N N . PRO A 1 104 ? 5.904 5.565 -1.509 1.00 95.69 104 PRO A N 1
ATOM 760 C CA . PRO A 1 104 ? 7.354 5.761 -1.522 1.00 95.69 104 PRO A CA 1
ATOM 761 C C . PRO A 1 104 ? 8.127 4.461 -1.278 1.00 95.69 104 PRO A C 1
ATOM 763 O O . PRO A 1 104 ? 9.067 4.153 -2.008 1.00 95.69 104 PRO A O 1
ATOM 766 N N . GLY A 1 105 ? 7.696 3.661 -0.296 1.00 94.94 105 GLY A N 1
ATOM 767 C CA . GLY A 1 105 ? 8.322 2.374 0.017 1.00 94.94 105 GLY A CA 1
ATOM 768 C C . GLY A 1 105 ? 8.179 1.362 -1.121 1.00 94.94 105 GLY A C 1
ATOM 769 O O . GLY A 1 105 ? 9.137 0.666 -1.458 1.00 94.94 105 GLY A O 1
ATOM 770 N N . TYR A 1 106 ? 7.013 1.333 -1.768 1.00 95.75 106 TYR A N 1
ATOM 771 C CA . TYR A 1 10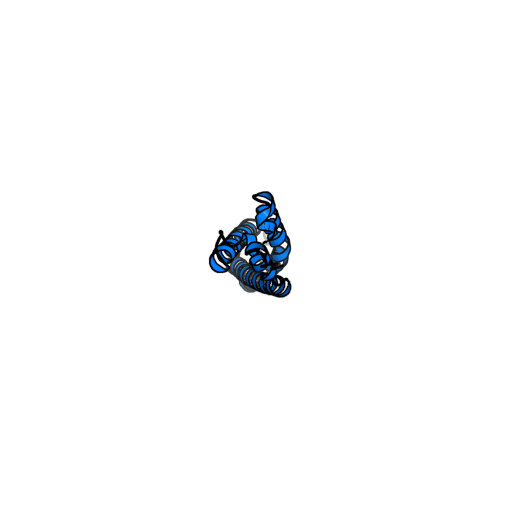6 ? 6.787 0.508 -2.951 1.00 95.75 106 TYR A CA 1
ATOM 772 C C . TYR A 1 106 ? 7.699 0.915 -4.116 1.00 95.75 106 TYR A C 1
ATOM 774 O O . TYR A 1 106 ? 8.353 0.059 -4.711 1.00 95.75 106 TYR A O 1
ATOM 782 N N . VAL A 1 107 ? 7.773 2.211 -4.441 1.00 95.62 107 VAL A N 1
ATOM 783 C CA . VAL A 1 107 ? 8.605 2.724 -5.544 1.00 95.62 107 VAL A CA 1
ATOM 784 C C . VAL A 1 107 ? 10.085 2.461 -5.275 1.00 95.62 107 VAL A C 1
ATOM 786 O O . VAL A 1 107 ? 10.823 2.093 -6.191 1.00 95.62 107 VAL A O 1
ATOM 789 N N . LEU A 1 108 ? 10.523 2.584 -4.022 1.00 95.69 108 LEU A N 1
ATOM 790 C CA . LEU A 1 108 ? 11.889 2.261 -3.628 1.00 95.69 108 LEU A CA 1
ATOM 791 C C . LEU A 1 108 ? 12.200 0.774 -3.858 1.00 95.69 108 LEU A C 1
ATOM 793 O O . LEU A 1 108 ? 13.191 0.452 -4.506 1.00 95.6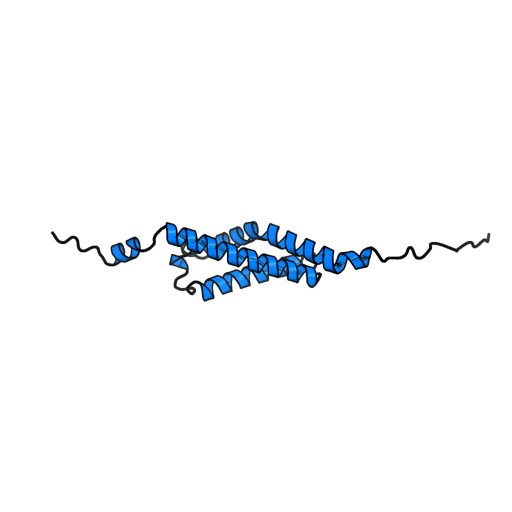9 108 LEU A O 1
ATOM 797 N N . ALA A 1 109 ? 11.331 -0.133 -3.404 1.00 96.19 109 ALA A N 1
ATOM 798 C CA . ALA A 1 109 ? 11.506 -1.572 -3.611 1.00 96.19 109 ALA A CA 1
ATOM 799 C C . ALA A 1 109 ? 11.471 -1.950 -5.103 1.00 96.19 109 ALA A C 1
ATOM 801 O O . ALA A 1 109 ? 12.306 -2.720 -5.578 1.00 96.19 109 ALA A O 1
ATOM 802 N N . TRP A 1 110 ? 10.553 -1.346 -5.861 1.00 95.81 110 TRP A N 1
ATOM 803 C CA . TRP A 1 110 ? 10.424 -1.524 -7.306 1.00 95.81 110 TRP A CA 1
ATOM 804 C C . TRP A 1 110 ? 11.687 -1.099 -8.056 1.00 95.81 110 TRP A C 1
ATOM 806 O O . TRP A 1 110 ? 12.218 -1.864 -8.865 1.00 95.81 110 TRP A O 1
ATOM 816 N N . THR A 1 111 ? 12.196 0.099 -7.776 1.00 94.31 111 THR A N 1
ATOM 817 C CA . THR A 1 111 ? 13.399 0.618 -8.439 1.00 94.31 111 THR A CA 1
ATOM 818 C C . THR A 1 111 ? 14.646 -0.161 -8.036 1.00 94.31 111 THR A C 1
ATOM 820 O O . THR A 1 111 ? 15.448 -0.494 -8.906 1.00 94.31 111 THR A O 1
ATOM 823 N N . MET A 1 112 ? 14.778 -0.530 -6.759 1.00 95.31 112 MET A N 1
ATOM 824 C CA . MET A 1 112 ? 15.900 -1.322 -6.255 1.00 95.31 112 MET A CA 1
ATOM 825 C C . MET A 1 112 ? 15.942 -2.722 -6.880 1.00 95.31 112 MET A C 1
ATOM 827 O O . MET A 1 112 ? 16.963 -3.110 -7.446 1.00 95.31 112 MET A O 1
ATOM 831 N N . ALA A 1 113 ? 14.832 -3.466 -6.853 1.00 94.06 113 ALA A N 1
ATOM 832 C CA . ALA A 1 113 ? 14.766 -4.797 -7.457 1.00 94.06 113 ALA A CA 1
ATOM 833 C C . ALA A 1 113 ? 14.956 -4.742 -8.982 1.00 94.06 113 ALA A C 1
ATOM 835 O O . ALA A 1 113 ? 15.676 -5.560 -9.556 1.00 94.06 113 ALA A O 1
ATOM 836 N N . GLY A 1 114 ? 14.371 -3.736 -9.640 1.00 92.69 114 GLY A N 1
ATOM 837 C CA . GLY A 1 114 ? 14.553 -3.513 -11.071 1.00 92.69 114 GLY A CA 1
ATOM 838 C C . GLY A 1 114 ? 16.008 -3.221 -11.444 1.00 92.69 114 GLY A C 1
ATOM 839 O O . GLY A 1 114 ? 16.496 -3.756 -12.440 1.00 92.69 114 GLY A O 1
ATOM 840 N N . ALA A 1 115 ? 16.713 -2.418 -10.643 1.00 91.00 115 ALA A N 1
ATOM 841 C CA . ALA A 1 115 ? 18.124 -2.105 -10.850 1.00 91.00 115 ALA A CA 1
ATOM 842 C C . ALA A 1 115 ? 19.023 -3.337 -10.684 1.00 91.00 115 ALA A C 1
ATOM 844 O O . ALA A 1 115 ? 19.933 -3.518 -11.483 1.00 91.00 115 ALA A O 1
ATOM 845 N N . ILE A 1 116 ? 18.745 -4.203 -9.708 1.00 92.69 116 ILE A N 1
ATOM 846 C CA . ILE A 1 116 ? 19.514 -5.437 -9.495 1.00 92.69 116 ILE A CA 1
ATOM 847 C C . ILE A 1 116 ? 19.323 -6.403 -10.671 1.00 92.69 116 ILE A C 1
ATOM 849 O O . ILE A 1 116 ? 20.298 -6.850 -11.262 1.00 92.69 116 ILE A O 1
ATOM 853 N N . VAL A 1 117 ? 18.075 -6.688 -11.055 1.00 92.44 117 VAL A N 1
ATOM 854 C CA . VAL A 1 117 ? 17.777 -7.708 -12.079 1.00 92.44 117 VAL A CA 1
ATOM 855 C C . VAL A 1 117 ? 18.124 -7.232 -13.491 1.00 92.44 117 VAL A C 1
ATOM 857 O O . VAL A 1 117 ? 18.636 -7.996 -14.304 1.00 92.44 117 VAL A O 1
ATOM 860 N N . HIS A 1 118 ? 17.849 -5.966 -13.809 1.00 87.31 118 HIS A N 1
ATOM 861 C CA . HIS A 1 118 ? 17.982 -5.446 -15.173 1.00 87.31 118 HIS A CA 1
ATOM 862 C C . HIS A 1 118 ? 19.180 -4.505 -15.358 1.00 87.31 118 HIS A C 1
ATOM 864 O O . HIS A 1 118 ? 19.476 -4.122 -16.494 1.00 87.31 118 HIS A O 1
ATOM 870 N N . GLY A 1 119 ? 19.873 -4.108 -14.289 1.00 77.69 119 GLY A N 1
ATOM 871 C CA . GLY A 1 119 ? 21.023 -3.202 -14.357 1.00 77.69 119 GLY A CA 1
ATOM 872 C C . GLY A 1 119 ? 22.241 -3.817 -15.042 1.00 77.69 119 GLY A C 1
ATOM 873 O O . GLY A 1 119 ? 22.870 -3.147 -15.861 1.00 77.69 119 GLY A O 1
ATOM 874 N N . GLU A 1 120 ? 22.525 -5.101 -14.804 1.00 63.81 120 GLU A N 1
ATOM 875 C CA . GLU A 1 120 ? 23.695 -5.784 -15.384 1.00 63.81 120 GLU A CA 1
ATOM 876 C C . GLU A 1 120 ? 23.640 -5.856 -16.918 1.00 63.81 120 GLU A C 1
ATOM 878 O O . GLU A 1 120 ? 24.648 -5.666 -17.600 1.00 63.81 120 GLU A O 1
ATOM 883 N N . SER A 1 121 ? 22.437 -5.992 -17.485 1.00 59.69 121 SER A N 1
ATOM 884 C CA . SER A 1 121 ? 22.223 -6.045 -18.939 1.00 59.69 121 SER A CA 1
ATOM 885 C C . SER A 1 121 ? 22.633 -4.767 -19.694 1.00 59.69 121 SER A C 1
ATOM 887 O O . SER A 1 121 ? 22.760 -4.782 -20.920 1.00 59.69 121 SER A O 1
ATOM 889 N N . ARG A 1 122 ? 22.854 -3.647 -18.988 1.00 57.25 122 ARG A N 1
ATOM 890 C CA . ARG A 1 122 ? 23.269 -2.368 -19.591 1.00 57.25 122 ARG A CA 1
ATOM 891 C C . ARG A 1 122 ? 24.778 -2.137 -19.580 1.00 57.25 122 ARG A C 1
ATOM 893 O O . ARG A 1 122 ? 25.245 -1.341 -20.389 1.00 57.25 122 ARG A O 1
ATOM 900 N N . LEU A 1 123 ? 25.527 -2.820 -18.714 1.00 60.19 123 LEU A N 1
ATOM 901 C CA . LEU A 1 123 ? 26.986 -2.676 -18.622 1.00 60.19 123 LEU A CA 1
ATOM 902 C C . LEU A 1 123 ? 27.730 -3.579 -19.619 1.00 60.19 123 LEU A C 1
ATOM 904 O O . LEU A 1 123 ? 28.865 -3.288 -19.979 1.00 60.19 123 LEU A O 1
ATOM 908 N N . VAL A 1 124 ? 27.065 -4.610 -20.151 1.00 60.00 124 VAL A N 1
ATOM 909 C CA . VAL A 1 124 ? 27.599 -5.504 -21.193 1.00 60.00 124 VAL A CA 1
ATOM 910 C C . VAL A 1 124 ? 27.078 -5.102 -22.577 1.00 60.00 124 VAL A C 1
ATOM 912 O O . VAL A 1 124 ? 26.598 -5.919 -23.358 1.00 60.00 124 VAL A O 1
ATOM 915 N N . ARG A 1 125 ? 27.149 -3.813 -22.919 1.00 55.81 125 ARG A N 1
ATOM 916 C CA . ARG A 1 125 ? 27.264 -3.444 -24.334 1.00 55.81 125 ARG A CA 1
ATOM 917 C C . ARG A 1 125 ? 28.747 -3.243 -24.607 1.00 55.81 125 ARG A C 1
ATOM 919 O O . ARG A 1 125 ? 29.253 -2.166 -24.289 1.00 55.81 125 ARG A O 1
ATOM 926 N N . PRO A 1 126 ? 29.459 -4.249 -25.157 1.00 51.19 126 PRO A N 1
ATOM 927 C CA . PRO A 1 126 ? 30.780 -3.980 -25.688 1.00 51.19 126 PRO A CA 1
ATOM 928 C C . PRO A 1 126 ? 30.623 -2.846 -26.693 1.00 51.19 126 PRO A C 1
ATOM 930 O O . PRO A 1 126 ? 29.662 -2.818 -27.468 1.00 51.19 126 PRO A O 1
ATOM 933 N N . ALA A 1 127 ? 31.540 -1.889 -26.633 1.00 58.91 127 ALA A N 1
ATOM 934 C CA . ALA A 1 127 ? 31.733 -0.903 -27.673 1.00 58.91 127 ALA A CA 1
ATOM 935 C C . ALA A 1 127 ? 32.016 -1.657 -28.984 1.00 58.91 127 ALA A C 1
ATOM 937 O O . ALA A 1 127 ? 33.163 -1.916 -29.332 1.00 58.91 127 ALA A O 1
ATOM 938 N N . VAL A 1 128 ? 30.960 -2.085 -29.682 1.00 59.84 128 VAL A N 1
ATOM 939 C CA . VAL A 1 128 ? 31.048 -2.597 -31.044 1.00 59.84 128 VAL A CA 1
ATOM 940 C C . VAL A 1 128 ? 31.557 -1.422 -31.849 1.00 59.84 128 VAL A C 1
ATOM 942 O O . VAL A 1 128 ? 30.889 -0.393 -31.982 1.00 59.84 128 VAL A O 1
ATOM 945 N N . GLY A 1 129 ? 32.821 -1.557 -32.237 1.00 55.09 129 GLY A N 1
ATOM 946 C CA . GLY A 1 129 ? 33.636 -0.496 -32.775 1.00 55.09 129 GLY A CA 1
ATOM 947 C C . GLY A 1 129 ? 32.923 0.254 -33.886 1.00 55.09 129 GLY A C 1
ATOM 948 O O . GLY A 1 129 ? 32.560 -0.313 -34.913 1.00 55.09 129 GLY A O 1
ATOM 949 N N . LYS A 1 130 ? 32.849 1.576 -33.729 1.00 56.53 130 LYS A N 1
ATOM 950 C CA . LYS A 1 130 ? 32.945 2.485 -34.873 1.00 56.53 130 LYS A CA 1
ATOM 951 C C . LYS A 1 130 ? 34.377 2.399 -35.415 1.00 56.53 130 LYS A C 1
ATOM 953 O O . LYS A 1 130 ? 35.185 3.302 -35.232 1.00 56.53 130 LYS A O 1
ATOM 958 N N . GLY A 1 131 ? 34.705 1.264 -36.018 1.00 57.34 131 GLY A N 1
ATOM 959 C CA . GLY A 1 131 ? 35.923 1.041 -36.774 1.00 57.34 131 GLY A CA 1
ATOM 960 C C . GLY A 1 131 ? 35.540 0.702 -38.205 1.00 57.34 131 GLY A C 1
ATOM 961 O O . GLY A 1 131 ? 34.908 -0.319 -38.438 1.00 57.34 131 GLY A O 1
ATOM 962 N N . GLY A 1 132 ? 35.951 1.548 -39.148 1.00 57.75 132 GLY A N 1
ATOM 963 C CA . GLY A 1 132 ? 36.096 1.151 -40.548 1.00 57.75 132 GLY A CA 1
ATOM 964 C C . GLY A 1 132 ? 34.946 1.534 -41.472 1.00 57.75 132 GLY A C 1
ATOM 965 O O . GLY A 1 132 ? 34.026 0.763 -41.700 1.00 57.75 132 GLY A O 1
ATOM 966 N N . GLY A 1 133 ? 35.075 2.710 -42.082 1.00 54.88 133 GLY A N 1
ATOM 967 C CA . GLY A 1 133 ? 34.272 3.132 -43.227 1.00 54.88 133 GLY A CA 1
ATOM 968 C C . GLY A 1 133 ? 34.922 4.293 -43.971 1.00 54.88 133 GLY A C 1
ATOM 969 O O . GLY A 1 133 ? 34.272 5.296 -44.235 1.00 54.88 133 GLY A O 1
ATOM 970 N N . ARG A 1 134 ? 36.230 4.193 -44.249 1.00 67.00 134 ARG A N 1
ATOM 971 C CA . ARG A 1 134 ? 36.876 4.998 -45.295 1.00 67.00 134 ARG 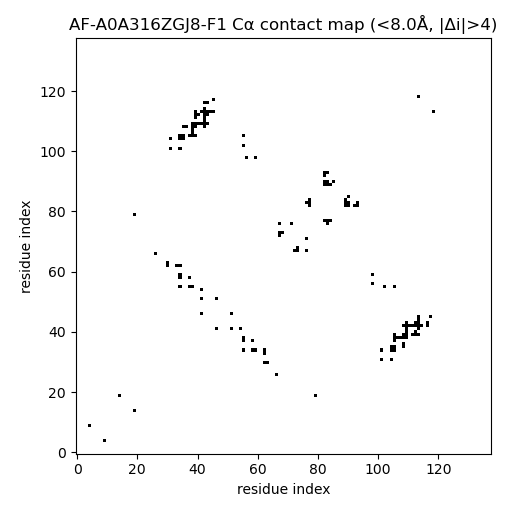A CA 1
ATOM 972 C C . ARG A 1 134 ? 36.317 4.534 -46.644 1.00 67.00 134 ARG A C 1
ATOM 974 O O . ARG A 1 134 ? 36.550 3.395 -47.025 1.00 67.00 134 ARG A O 1
ATOM 981 N N . SER A 1 135 ? 35.657 5.430 -47.362 1.00 62.66 135 SER A N 1
ATOM 982 C CA . SER A 1 135 ? 35.548 5.442 -48.828 1.00 62.66 135 SER A CA 1
ATOM 983 C C . SER A 1 135 ? 35.340 6.918 -49.177 1.00 62.66 135 SER A C 1
ATOM 985 O O . SER A 1 135 ? 34.338 7.486 -48.770 1.00 62.66 135 SER A O 1
ATOM 987 N N . SER A 1 136 ? 36.349 7.688 -49.595 1.00 67.12 136 SER A N 1
ATOM 988 C CA . SER A 1 136 ? 37.014 7.677 -50.909 1.00 67.12 136 SER A CA 1
ATOM 989 C C . SER A 1 136 ? 36.016 7.736 -52.074 1.00 67.12 136 SER A C 1
ATOM 991 O O . SER A 1 136 ? 35.107 6.908 -52.115 1.00 67.12 136 SER A O 1
ATOM 993 N N . SER A 1 137 ? 36.277 8.660 -53.012 1.00 68.81 137 SER A N 1
ATOM 994 C CA . SER A 1 137 ? 35.499 9.073 -54.201 1.00 68.81 137 SER A CA 1
ATOM 995 C C . SER A 1 137 ? 34.402 10.102 -53.864 1.00 68.81 137 SER A C 1
ATOM 997 O O . SER A 1 137 ? 33.553 9.806 -53.033 1.00 68.81 137 SER A O 1
ATOM 999 N N . LEU A 1 138 ? 34.372 11.336 -54.378 1.00 57.69 138 LEU A N 1
ATOM 1000 C CA . LEU A 1 138 ? 35.016 12.019 -55.511 1.00 57.69 138 LEU A CA 1
ATOM 1001 C C . LEU A 1 138 ? 35.252 13.497 -55.157 1.00 57.69 138 LEU A C 1
ATOM 1003 O O . LEU A 1 138 ? 34.457 14.025 -54.347 1.00 57.69 138 LEU A O 1
#

Solvent-accessible surface area (backbone atoms only — not comparable to full-atom values): 7968 Å² total; per-residue (Å²): 134,86,81,70,74,50,71,66,54,58,62,61,70,65,68,50,68,66,58,52,53,50,51,52,55,51,54,50,52,54,51,52,51,54,42,34,52,48,15,29,50,38,9,65,71,60,52,60,72,65,63,36,52,51,50,48,54,53,49,53,52,48,51,52,51,49,48,41,59,72,77,58,27,81,88,43,39,60,80,79,33,72,51,54,65,59,50,72,61,22,47,51,48,54,48,51,52,50,47,66,68,46,45,64,55,21,51,49,29,19,52,52,33,24,45,65,71,56,43,63,72,66,72,72,61,74,82,76,68,99,67,89,81,91,71,85,88,132

Mean predicted aligned error: 11.48 Å

Nearest PDB structures (foldseek):
  8s9s-assembly1_6  TM=8.320E-01  e=2.725E-03  Homo sapiens
  6wb9-assembly1_6  TM=8.372E-01  e=4.588E-02  Saccharomyces cerevisiae W303
  7kra-assembly1_F  TM=8.595E-01  e=8.244E-02  Saccharomyces cerevisiae

Secondary structure (DSSP, 8-state):
------HHHHHHHT--HHHHHHHHHHHHHHHHHHHHHHHHHHHHTT--SHHHHHHHHHHHHHHHHHHHHHTT-TTTHHHH-GGGGGHHHHHHHHHHHHHHHHHHHHHHHHHHHHHHHHHHHHH---------------

InterPro domains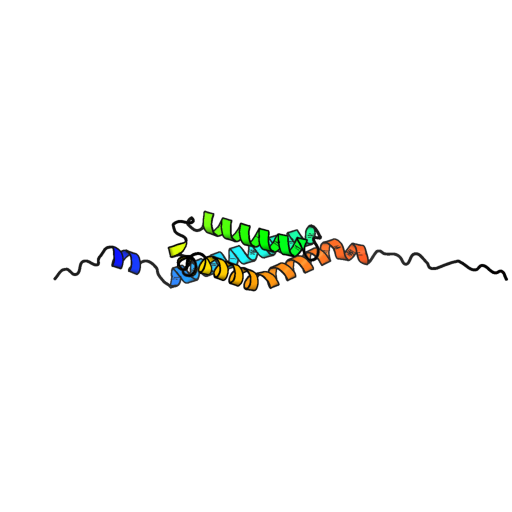:
  IPR029008 ER membrane protein complex subunit 6-like [PF07019] (26-112)

pLDDT: mean 79.29, std 15.0, range [47.22, 96.94]

Organism: NCBI:txid58919

Radius of gyration: 25.72 Å; Cα contacts (8 Å, |Δi|>4): 81; chains: 1; bounding box: 67×24×99 Å

Sequence (138 aa):
MDSTPTAAQLSAAQLSPAALAHNNGVLFRIRAILLLLSGSLCGILGLRAIPGGLFFLASLLLVNALLLLFAGGPLKAPRYLPSWREGLLGKVTYFAEGASEFAPGYVLAWTMAGAIVHGESRLVRPAVGKGGGRSSSL

Foldseek 3Di:
DDPPPPVVNVVVVPPDPVVLVVVVVVLVVQLLVQLLVQLLVLLLVLPDDPVSVVSSLVSLVVSVVVCCPPVPHPVCCVVNQVLVVVPPVSVVVVSVVSCVVRVVSSPVSNVVSNCVNPVVVVVPPPPPDPDDDDDDDD